Protein AF-A0A3B9CZ95-F1 (afdb_monomer)

Foldseek 3Di:
DCCCVVHDDDDPDDDPPDDDDDDPPDDDDDDDDPDPDDDDDDDDDDDDLPDQDPPCPLLPDACPDDDNPVCSHNRDDDDPDD

Solvent-accessible surface area (backbone atoms only — not comparable to full-atom values): 6313 Å² total; per-residue (Å²): 144,64,73,62,86,79,50,82,90,77,87,86,84,71,60,94,92,61,86,85,88,78,61,95,82,57,93,79,86,80,80,84,84,86,64,99,66,86,88,85,83,86,88,83,87,86,76,64,72,86,62,81,60,64,96,65,55,25,63,77,33,67,84,87,74,88,76,61,90,81,67,68,55,50,44,67,77,80,74,94,70,135

Radius of gyration: 17.25 Å; Cα contacts (8 Å, |Δi|>4): 41; chains: 1; bounding box: 40×30×43 Å

Structure (mmCIF, N/CA/C/O backbone):
data_AF-A0A3B9CZ95-F1
#
_entry.id   AF-A0A3B9CZ95-F1
#
loop_
_atom_site.group_PDB
_atom_site.id
_atom_site.type_symbol
_atom_site.label_atom_id
_atom_site.label_alt_id
_atom_site.label_comp_id
_atom_site.label_asym_id
_atom_site.label_entity_id
_atom_site.label_seq_id
_atom_site.pdbx_PDB_ins_code
_atom_site.Cartn_x
_atom_site.Cartn_y
_atom_site.Cartn_z
_atom_site.occupancy
_atom_site.B_iso_or_equiv
_atom_site.auth_seq_id
_atom_site.auth_comp_id
_atom_site.auth_asym_id
_atom_site.auth_atom_id
_atom_site.pdbx_PDB_model_num
ATOM 1 N N . GLU A 1 1 ? 10.048 15.165 -14.942 1.00 69.00 1 GLU A N 1
ATOM 2 C CA . GLU A 1 1 ? 10.635 14.877 -16.269 1.00 69.00 1 GLU A CA 1
ATOM 3 C C . GLU A 1 1 ? 12.084 14.362 -16.236 1.00 69.00 1 GLU A C 1
ATOM 5 O O . GLU A 1 1 ? 12.738 14.362 -17.260 1.00 69.00 1 GLU A O 1
ATOM 10 N N . ASN A 1 2 ? 12.593 13.867 -15.104 1.00 87.75 2 ASN A N 1
ATOM 11 C CA . ASN A 1 2 ? 13.848 13.099 -15.038 1.00 87.75 2 ASN A CA 1
ATOM 12 C C . ASN A 1 2 ? 13.820 12.354 -13.691 1.00 87.75 2 ASN A C 1
ATOM 14 O O . ASN A 1 2 ? 14.253 12.931 -12.688 1.00 87.75 2 ASN A O 1
ATOM 18 N N . PRO A 1 3 ? 13.118 11.209 -13.592 1.00 87.12 3 PRO A N 1
ATOM 19 C CA . PRO A 1 3 ? 13.063 10.421 -12.360 1.00 87.12 3 PRO A CA 1
ATOM 20 C C . PRO A 1 3 ? 14.441 9.888 -11.930 1.00 87.12 3 PRO A C 1
ATOM 22 O O . PRO A 1 3 ? 14.684 9.727 -10.737 1.00 87.12 3 PRO A O 1
ATOM 25 N N . GLU A 1 4 ? 15.368 9.709 -12.868 1.00 90.69 4 GLU A N 1
ATOM 26 C CA . GLU A 1 4 ? 16.692 9.110 -12.669 1.00 90.69 4 GLU A CA 1
ATOM 27 C C . GLU A 1 4 ? 17.596 9.962 -11.764 1.00 90.69 4 GLU A C 1
ATOM 29 O O . GLU A 1 4 ? 18.497 9.454 -11.099 1.00 90.69 4 GLU A O 1
ATOM 34 N N . LYS A 1 5 ? 17.322 11.267 -11.643 1.00 94.75 5 LYS A N 1
ATOM 35 C CA . LYS A 1 5 ? 18.017 12.135 -10.675 1.00 94.75 5 LYS A CA 1
ATOM 36 C C . LYS A 1 5 ? 17.776 11.741 -9.209 1.00 94.75 5 LYS A C 1
ATOM 38 O O . LYS A 1 5 ? 18.481 12.236 -8.333 1.00 94.75 5 LYS A O 1
ATOM 43 N N . PHE A 1 6 ? 16.754 10.928 -8.934 1.00 91.50 6 PHE A N 1
ATOM 44 C CA . PHE A 1 6 ? 16.399 10.471 -7.590 1.00 91.50 6 PHE A CA 1
ATOM 45 C C . PHE A 1 6 ? 16.966 9.084 -7.251 1.00 91.50 6 PHE A C 1
ATOM 47 O O . PHE A 1 6 ? 16.759 8.613 -6.134 1.00 91.50 6 PHE A O 1
ATOM 54 N N . GLY A 1 7 ? 17.698 8.445 -8.172 1.00 92.31 7 GLY A N 1
ATOM 55 C CA . GLY A 1 7 ? 18.357 7.160 -7.947 1.00 92.31 7 GLY A CA 1
ATOM 56 C C . GLY A 1 7 ? 18.292 6.231 -9.156 1.00 92.31 7 GLY A C 1
ATOM 57 O O . GLY A 1 7 ? 17.774 6.583 -10.214 1.00 92.31 7 GLY A O 1
ATOM 58 N N . HIS A 1 8 ? 18.823 5.024 -8.975 1.00 93.19 8 HIS A N 1
ATOM 59 C CA . HIS A 1 8 ? 18.687 3.946 -9.948 1.00 93.19 8 HIS A CA 1
ATOM 60 C C . HIS A 1 8 ? 17.396 3.171 -9.700 1.00 93.19 8 HIS A C 1
ATOM 62 O O . HIS A 1 8 ? 17.029 2.913 -8.551 1.00 93.19 8 HIS A O 1
ATOM 68 N N . GLU A 1 9 ? 16.726 2.792 -10.781 1.00 93.12 9 GLU A N 1
ATOM 69 C CA . GLU A 1 9 ? 15.563 1.917 -10.722 1.00 93.12 9 GLU A CA 1
ATOM 70 C C . GLU A 1 9 ? 15.931 0.523 -10.201 1.00 93.12 9 GLU A C 1
ATOM 72 O O . GLU A 1 9 ? 17.025 0.003 -10.434 1.00 93.12 9 GLU A O 1
ATOM 77 N N . VAL A 1 10 ? 14.991 -0.081 -9.478 1.00 94.62 10 VAL A N 1
ATOM 78 C CA . VAL A 1 10 ? 15.084 -1.454 -8.987 1.00 94.62 10 VAL A CA 1
ATOM 79 C C . VAL A 1 10 ? 13.811 -2.170 -9.406 1.00 94.62 10 VAL A C 1
ATOM 81 O O . VAL A 1 10 ? 12.711 -1.671 -9.166 1.00 94.62 10 VAL A O 1
ATOM 84 N N . LEU A 1 11 ? 13.961 -3.334 -10.038 1.00 96.19 11 LEU A N 1
ATOM 85 C CA . LEU A 1 11 ? 12.827 -4.153 -10.447 1.00 96.19 11 LEU A CA 1
ATOM 86 C C . LEU A 1 11 ? 12.245 -4.893 -9.239 1.00 96.19 11 LEU A C 1
ATOM 88 O O . LEU A 1 11 ? 12.943 -5.644 -8.558 1.00 96.19 11 LEU A O 1
ATOM 92 N N . ASP A 1 12 ? 10.952 -4.691 -9.001 1.00 96.44 12 ASP A N 1
ATOM 93 C CA . ASP A 1 12 ? 10.188 -5.357 -7.943 1.00 96.44 12 ASP A CA 1
ATOM 94 C C . ASP A 1 12 ? 9.430 -6.567 -8.515 1.00 96.44 12 ASP A C 1
ATOM 96 O O . ASP A 1 12 ? 8.216 -6.545 -8.740 1.00 96.44 12 ASP A O 1
ATOM 100 N N . GLU A 1 13 ? 10.182 -7.614 -8.859 1.00 96.38 13 GLU A N 1
ATOM 101 C CA . GLU A 1 13 ? 9.646 -8.829 -9.474 1.00 96.38 13 GLU A CA 1
ATOM 102 C C . GLU A 1 13 ? 9.080 -9.788 -8.420 1.00 96.38 13 GLU A C 1
ATOM 104 O O . GLU A 1 13 ? 9.805 -10.373 -7.613 1.00 96.38 13 GLU A O 1
ATOM 109 N N . LEU A 1 14 ? 7.762 -9.998 -8.459 1.00 97.44 14 LEU A N 1
ATOM 110 C CA . LEU A 1 14 ? 7.038 -10.800 -7.474 1.00 97.44 14 LEU A CA 1
ATOM 111 C C . LEU A 1 14 ? 6.343 -12.006 -8.115 1.00 97.44 14 LEU A C 1
ATOM 113 O O . LEU A 1 14 ? 5.711 -11.914 -9.169 1.00 97.44 14 LEU A O 1
ATOM 117 N N . LYS A 1 15 ? 6.390 -13.146 -7.423 1.00 97.31 15 LYS A N 1
ATOM 118 C CA . LYS A 1 15 ? 5.542 -14.311 -7.703 1.00 97.31 15 LYS A CA 1
ATOM 119 C C . LYS A 1 15 ? 4.142 -14.099 -7.126 1.00 97.31 15 LYS A C 1
ATOM 121 O O . LYS A 1 15 ? 3.946 -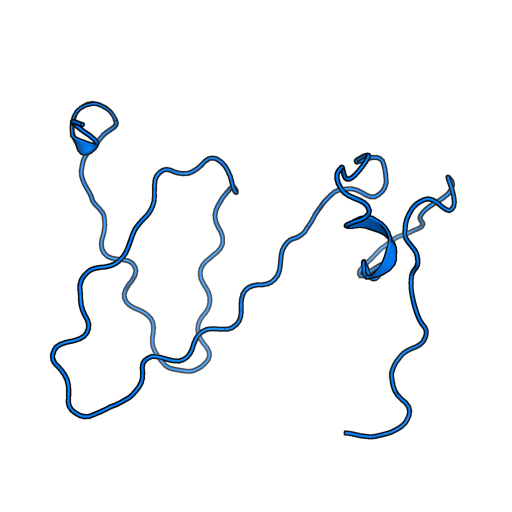13.333 -6.183 1.00 97.31 15 LYS A O 1
ATOM 126 N N . ALA A 1 16 ? 3.164 -14.836 -7.652 1.00 97.12 16 ALA A N 1
ATOM 127 C CA . ALA A 1 16 ? 1.805 -14.830 -7.116 1.00 97.12 16 ALA A CA 1
ATOM 128 C C . ALA A 1 16 ? 1.803 -15.142 -5.607 1.00 97.12 16 ALA A C 1
ATOM 130 O O . ALA A 1 16 ? 2.398 -16.127 -5.171 1.00 97.12 16 ALA A O 1
ATOM 131 N N . GLY A 1 17 ? 1.140 -14.287 -4.826 1.00 97.06 17 GLY A N 1
ATOM 132 C CA . GLY A 1 17 ? 1.080 -14.381 -3.365 1.00 97.06 17 GLY A CA 1
ATOM 133 C C . GLY A 1 17 ? 2.204 -13.652 -2.619 1.00 97.06 17 GLY A C 1
ATOM 134 O O . GLY A 1 17 ? 2.120 -13.534 -1.400 1.00 97.06 17 GLY A O 1
ATOM 135 N N . GLN A 1 18 ? 3.227 -13.138 -3.308 1.00 98.38 18 GLN A N 1
ATOM 136 C CA . GLN A 1 18 ? 4.219 -12.257 -2.688 1.00 98.38 18 GLN A CA 1
ATOM 137 C C . GLN A 1 18 ? 3.715 -10.812 -2.625 1.00 98.38 18 GLN A C 1
ATOM 139 O O . GLN A 1 18 ? 2.819 -10.410 -3.369 1.00 98.38 18 GLN A O 1
ATOM 144 N N . ALA A 1 19 ? 4.314 -10.036 -1.727 1.00 98.00 19 ALA A N 1
ATOM 145 C CA . ALA A 1 19 ? 4.009 -8.630 -1.536 1.00 98.00 19 ALA A CA 1
ATOM 146 C C . ALA A 1 19 ? 5.298 -7.821 -1.393 1.00 98.00 19 ALA A C 1
ATOM 148 O O . ALA A 1 19 ? 6.311 -8.324 -0.907 1.00 98.00 19 ALA A O 1
ATOM 149 N N . SER A 1 20 ? 5.198 -6.553 -1.771 1.00 97.44 20 SER A N 1
ATOM 150 C CA . SER A 1 20 ? 6.199 -5.519 -1.546 1.00 97.44 20 SER A CA 1
ATOM 151 C C . SER A 1 20 ? 5.585 -4.433 -0.669 1.00 97.44 20 SER A C 1
ATOM 153 O O . SER A 1 20 ? 4.383 -4.164 -0.748 1.00 97.44 20 SER A O 1
ATOM 155 N N . ILE A 1 21 ? 6.397 -3.842 0.205 1.00 97.38 21 ILE A N 1
ATOM 156 C CA . ILE A 1 21 ? 5.987 -2.770 1.112 1.00 97.38 21 ILE A CA 1
ATOM 157 C C . ILE A 1 21 ? 6.881 -1.575 0.829 1.00 97.38 21 ILE A C 1
ATOM 159 O O . ILE A 1 21 ? 8.101 -1.659 0.948 1.00 97.38 21 ILE A O 1
ATOM 163 N N . HIS A 1 22 ? 6.262 -0.449 0.499 1.00 97.12 22 HIS A N 1
ATOM 164 C CA . HIS A 1 22 ? 6.951 0.810 0.269 1.00 97.12 22 HIS A CA 1
ATOM 165 C C . HIS A 1 22 ? 6.183 1.976 0.889 1.00 97.12 22 HIS A C 1
ATOM 167 O O . HIS A 1 22 ? 4.990 1.889 1.179 1.00 97.12 22 HIS A O 1
ATOM 173 N N . SER A 1 23 ? 6.894 3.082 1.098 1.00 96.31 23 SER A N 1
ATOM 174 C CA . SER A 1 23 ? 6.284 4.363 1.453 1.00 96.31 23 SER A CA 1
ATOM 175 C C . SER A 1 23 ? 5.496 4.915 0.264 1.00 96.31 23 SER A C 1
ATOM 177 O O . SER A 1 23 ? 5.975 4.830 -0.864 1.00 96.31 23 SER A O 1
ATOM 179 N N . ASP A 1 24 ? 4.351 5.562 0.507 1.00 92.19 24 ASP A N 1
ATOM 180 C CA . ASP A 1 24 ? 3.569 6.263 -0.536 1.00 92.19 24 ASP A CA 1
ATOM 181 C C . ASP A 1 24 ? 4.379 7.405 -1.192 1.00 92.19 24 ASP A C 1
ATOM 183 O O . ASP A 1 24 ? 4.036 7.884 -2.267 1.00 92.19 24 ASP A O 1
ATOM 187 N N . LEU A 1 25 ? 5.482 7.826 -0.556 1.00 94.12 25 LEU A N 1
ATOM 188 C CA . LEU A 1 25 ? 6.422 8.824 -1.076 1.00 94.12 25 LEU A CA 1
ATOM 189 C C . LEU A 1 25 ? 7.554 8.231 -1.930 1.00 94.12 25 LEU A C 1
ATOM 191 O O . LEU A 1 25 ? 8.343 8.992 -2.489 1.00 94.12 25 LEU A O 1
ATOM 195 N N . LEU A 1 26 ? 7.692 6.902 -2.000 1.00 95.25 26 LEU A N 1
ATOM 196 C CA . LEU A 1 26 ? 8.711 6.277 -2.841 1.00 95.25 26 LEU A CA 1
ATOM 197 C C . LEU A 1 26 ? 8.392 6.583 -4.305 1.00 95.25 26 LEU A C 1
ATOM 199 O O . LEU A 1 26 ? 7.273 6.349 -4.748 1.00 95.25 26 LEU A O 1
ATOM 203 N N . LEU A 1 27 ? 9.366 7.068 -5.072 1.00 95.00 27 LEU A N 1
ATOM 204 C CA . LEU A 1 27 ? 9.205 7.193 -6.516 1.00 95.00 27 LEU A CA 1
ATOM 205 C C . LEU A 1 27 ? 9.115 5.791 -7.126 1.00 95.00 27 LEU A C 1
ATOM 207 O O . LEU A 1 27 ? 10.052 5.006 -7.014 1.00 95.00 27 LEU A O 1
ATOM 211 N N . HIS A 1 28 ? 7.983 5.478 -7.747 1.00 95.44 28 HIS A N 1
ATOM 212 C CA . HIS A 1 28 ? 7.728 4.175 -8.348 1.00 95.44 28 HIS A CA 1
ATOM 213 C C . HIS A 1 28 ? 6.876 4.318 -9.611 1.00 95.44 28 HIS A C 1
ATOM 215 O O . HIS A 1 28 ? 6.183 5.316 -9.814 1.00 95.44 28 HIS A O 1
ATOM 221 N N . GLY A 1 29 ? 6.929 3.300 -10.464 1.00 93.50 29 GLY A N 1
ATOM 222 C CA . GLY A 1 29 ? 6.177 3.234 -11.708 1.00 93.50 29 GLY A CA 1
ATOM 223 C C . GLY A 1 29 ? 6.107 1.806 -12.227 1.00 93.50 29 GLY A C 1
ATOM 224 O O . GLY A 1 29 ? 6.628 0.878 -11.610 1.00 93.50 29 GLY A O 1
ATOM 225 N N . SER A 1 30 ? 5.438 1.617 -13.358 1.00 94.06 30 SER A N 1
ATOM 226 C CA . SER A 1 30 ? 5.479 0.342 -14.063 1.00 94.06 30 SER A CA 1
ATOM 227 C C . SER A 1 30 ? 5.419 0.541 -15.560 1.00 94.06 30 SER A C 1
ATOM 229 O O . SER A 1 30 ? 4.622 1.353 -16.031 1.00 94.06 30 SER A O 1
ATOM 231 N N . ASP A 1 31 ? 6.172 -0.281 -16.275 1.00 93.56 31 ASP A N 1
ATOM 232 C CA . ASP A 1 31 ? 6.134 -0.321 -17.727 1.00 93.56 31 ASP A CA 1
ATOM 233 C C . ASP A 1 31 ? 4.802 -0.844 -18.269 1.00 93.56 31 ASP A C 1
ATOM 235 O O . ASP A 1 31 ? 3.969 -1.428 -17.560 1.00 93.56 31 ASP A O 1
ATOM 239 N N . ALA A 1 32 ? 4.614 -0.636 -19.572 1.00 96.50 32 ALA A N 1
ATOM 240 C CA . ALA A 1 32 ? 3.502 -1.203 -20.311 1.00 96.50 32 ALA A CA 1
ATOM 241 C C . ALA A 1 32 ? 3.535 -2.740 -20.254 1.00 96.50 32 ALA A C 1
ATOM 243 O O . ALA A 1 32 ? 4.578 -3.381 -20.376 1.00 96.50 32 ALA A O 1
ATOM 244 N N . ASN A 1 33 ? 2.362 -3.352 -20.094 1.00 97.00 33 ASN A N 1
ATOM 245 C CA . ASN A 1 33 ? 2.244 -4.804 -20.136 1.00 97.00 33 ASN A CA 1
ATOM 246 C C . ASN A 1 33 ? 2.186 -5.284 -21.594 1.00 97.00 33 ASN A C 1
ATOM 248 O O . ASN A 1 33 ? 1.189 -5.051 -22.274 1.00 97.00 33 ASN A O 1
ATOM 252 N N . HIS A 1 34 ? 3.229 -5.983 -22.044 1.00 97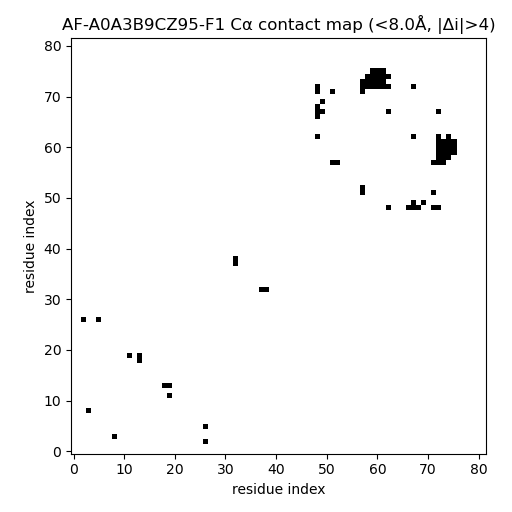.38 34 HIS A N 1
ATOM 253 C CA . HIS A 1 34 ? 3.332 -6.547 -23.397 1.00 97.38 34 HIS A CA 1
ATOM 254 C C . HIS A 1 34 ? 2.954 -8.037 -23.493 1.00 97.38 34 HIS A C 1
ATOM 256 O O . HIS A 1 34 ? 3.092 -8.634 -24.557 1.00 97.38 34 HIS A O 1
ATOM 262 N N . SER A 1 35 ? 2.500 -8.655 -22.398 1.00 96.44 35 SER A N 1
ATOM 263 C CA . SER A 1 35 ? 2.078 -10.062 -22.391 1.00 96.44 35 SER A CA 1
ATOM 264 C C . SER A 1 35 ? 0.613 -10.246 -22.809 1.00 96.44 35 SER A C 1
ATOM 266 O O . SER A 1 35 ? -0.173 -9.300 -22.831 1.00 96.44 35 SER A O 1
ATOM 268 N N . ASP A 1 36 ? 0.221 -11.492 -23.077 1.00 97.75 36 ASP A N 1
ATOM 269 C CA . ASP A 1 36 ? -1.163 -11.905 -23.346 1.00 97.75 36 ASP A CA 1
ATOM 270 C C . ASP A 1 36 ? -1.996 -12.127 -22.064 1.00 97.75 36 ASP A C 1
ATOM 272 O O . ASP A 1 36 ? -3.160 -12.531 -22.124 1.00 97.75 36 ASP A O 1
ATOM 276 N N . ARG A 1 37 ? -1.427 -11.838 -20.883 1.00 97.00 37 ARG A N 1
ATOM 277 C CA . ARG A 1 37 ? -2.075 -12.019 -19.578 1.00 97.00 37 ARG A CA 1
ATOM 278 C C . ARG A 1 37 ? -2.177 -10.714 -18.799 1.00 97.00 37 ARG A C 1
ATOM 280 O O . ARG A 1 37 ? -1.305 -9.851 -18.828 1.00 97.00 37 ARG A O 1
ATOM 287 N N . ARG A 1 38 ? -3.250 -10.580 -18.016 1.00 95.81 38 ARG A N 1
ATOM 288 C CA . ARG A 1 38 ? -3.423 -9.449 -17.092 1.00 95.81 38 ARG A CA 1
ATOM 289 C C . ARG A 1 38 ? -2.475 -9.584 -15.899 1.00 95.81 38 ARG A C 1
ATOM 291 O O . ARG A 1 38 ? -2.499 -10.601 -15.207 1.00 95.81 38 ARG A O 1
ATOM 298 N N . ARG A 1 39 ? -1.724 -8.521 -15.603 1.00 96.31 39 ARG A N 1
ATOM 299 C CA . ARG A 1 39 ? -1.067 -8.335 -14.303 1.00 96.31 39 ARG A CA 1
ATOM 300 C C . ARG A 1 39 ? -2.100 -7.822 -13.296 1.00 96.31 39 ARG A C 1
ATOM 302 O O . ARG A 1 39 ? -2.613 -6.716 -13.455 1.00 96.31 39 ARG A O 1
ATOM 309 N N . CYS A 1 40 ? -2.402 -8.611 -12.269 1.00 96.12 40 CYS A N 1
ATOM 310 C CA . CYS A 1 40 ? -3.341 -8.248 -11.205 1.00 96.12 40 CYS A CA 1
ATOM 311 C C . CYS A 1 40 ? -2.583 -8.032 -9.891 1.00 96.12 40 CYS A C 1
ATOM 313 O O . CYS A 1 40 ? -1.879 -8.930 -9.442 1.00 96.12 40 CYS A O 1
ATOM 315 N N . GLY A 1 41 ? -2.741 -6.855 -9.286 1.00 94.88 41 GLY A N 1
ATOM 316 C CA . GLY A 1 41 ? -2.189 -6.520 -7.973 1.00 94.88 41 GLY A CA 1
ATOM 317 C C . GLY A 1 41 ? -3.282 -5.988 -7.048 1.00 94.88 41 GLY A C 1
ATOM 318 O O . GLY A 1 41 ? -4.239 -5.372 -7.519 1.00 94.88 41 GLY A O 1
ATOM 319 N N . LEU A 1 42 ? -3.133 -6.233 -5.746 1.00 96.19 42 LEU A N 1
ATOM 320 C CA . LEU A 1 42 ? -3.970 -5.657 -4.695 1.00 96.19 42 LEU A CA 1
ATOM 321 C C . LEU A 1 42 ? -3.120 -4.675 -3.889 1.00 96.19 42 LEU A C 1
ATOM 323 O O . LEU A 1 42 ? -2.104 -5.062 -3.318 1.00 96.19 42 LEU A O 1
ATOM 327 N N . THR A 1 43 ? -3.548 -3.417 -3.829 1.00 95.50 43 THR A N 1
ATOM 328 C CA . THR A 1 43 ? -2.878 -2.389 -3.028 1.00 95.50 43 THR A CA 1
ATOM 329 C C . THR A 1 43 ? -3.635 -2.173 -1.727 1.00 95.50 43 THR A C 1
ATOM 331 O O . THR A 1 43 ? -4.825 -1.861 -1.743 1.00 95.50 43 THR A O 1
ATOM 334 N N . LEU A 1 44 ? -2.924 -2.283 -0.607 1.00 95.50 44 LEU A N 1
ATOM 335 C CA . LEU A 1 44 ? -3.402 -1.901 0.718 1.00 95.50 44 LEU A CA 1
ATOM 336 C C . LEU A 1 44 ? -2.579 -0.706 1.200 1.00 95.50 44 LEU A C 1
ATOM 338 O O . LEU A 1 44 ? -1.354 -0.720 1.103 1.00 95.50 44 LEU A O 1
ATOM 342 N N . ARG A 1 45 ? -3.248 0.327 1.715 1.00 95.50 45 ARG A N 1
ATOM 343 C CA . ARG A 1 45 ? -2.594 1.507 2.293 1.00 95.50 45 ARG A CA 1
ATOM 344 C C . ARG A 1 45 ? -2.808 1.499 3.798 1.00 95.50 45 ARG A C 1
ATOM 346 O O . ARG A 1 45 ? -3.946 1.420 4.252 1.00 95.50 45 ARG A O 1
ATOM 353 N N . TYR A 1 46 ? -1.718 1.593 4.550 1.00 95.69 46 TYR A N 1
ATOM 354 C CA . TYR A 1 46 ? -1.741 1.652 6.007 1.00 95.69 46 TYR A CA 1
ATOM 355 C C . TYR A 1 46 ? -1.363 3.053 6.473 1.00 95.69 46 TYR A C 1
ATOM 357 O O . TYR A 1 46 ? -0.454 3.674 5.928 1.00 95.69 46 TYR A O 1
ATOM 365 N N . ALA A 1 47 ? -2.048 3.525 7.506 1.00 95.00 47 ALA A N 1
ATOM 366 C CA . ALA A 1 47 ? -1.748 4.771 8.190 1.00 95.00 47 ALA A CA 1
ATOM 367 C C . ALA A 1 47 ? -1.916 4.560 9.699 1.00 95.00 47 ALA A C 1
ATOM 369 O O . ALA A 1 47 ? -2.696 3.706 10.126 1.00 95.00 47 ALA A O 1
ATOM 370 N N . ALA A 1 48 ? -1.177 5.321 10.508 1.00 95.81 48 ALA A N 1
ATOM 371 C CA . ALA A 1 48 ? -1.433 5.367 11.944 1.00 95.81 48 ALA A CA 1
ATOM 372 C C . ALA A 1 48 ? -2.835 5.941 12.207 1.00 95.81 48 ALA A C 1
ATOM 374 O O . ALA A 1 48 ? -3.321 6.765 11.431 1.00 95.81 48 ALA A O 1
ATOM 375 N N . ALA A 1 49 ? -3.472 5.534 13.309 1.00 95.75 49 ALA A N 1
ATOM 376 C CA . ALA A 1 49 ? -4.840 5.954 13.628 1.00 95.75 49 ALA A CA 1
ATOM 377 C C . ALA A 1 49 ? -4.990 7.487 13.723 1.00 95.75 49 ALA A C 1
ATOM 379 O O . ALA A 1 49 ? -6.026 8.024 13.352 1.00 95.75 49 ALA A O 1
ATOM 380 N N . GLU A 1 50 ? -3.933 8.193 14.130 1.00 95.69 50 GLU A N 1
ATOM 381 C CA . GLU A 1 50 ? -3.895 9.658 14.239 1.00 95.69 50 GLU A CA 1
ATOM 382 C C . GLU A 1 50 ? -3.864 10.409 12.892 1.00 95.69 50 GLU A C 1
ATOM 384 O O . GLU A 1 50 ? -4.096 11.619 12.861 1.00 95.69 50 GLU A O 1
ATOM 389 N N . VAL A 1 51 ? -3.615 9.724 11.767 1.00 95.19 51 VAL A N 1
ATOM 390 C CA . VAL A 1 51 ? -3.553 10.359 10.442 1.00 95.19 51 VAL A CA 1
ATOM 391 C C . VAL A 1 51 ? -4.925 10.880 10.018 1.00 95.19 51 VAL A C 1
ATOM 393 O O . VAL A 1 51 ? -5.901 10.137 9.922 1.00 95.19 51 VAL A O 1
ATOM 396 N N . GLN A 1 52 ? -4.971 12.163 9.660 1.00 94.44 52 GLN A N 1
ATOM 397 C CA . GLN A 1 52 ? -6.167 12.821 9.140 1.00 94.44 52 GLN A CA 1
ATOM 398 C C . GLN A 1 52 ? -6.229 12.704 7.615 1.00 94.44 52 GLN A C 1
ATOM 400 O O . GLN A 1 52 ? -5.631 13.492 6.883 1.00 94.44 52 GLN A O 1
ATOM 405 N N . ALA A 1 53 ? -6.938 11.684 7.127 1.00 91.50 53 ALA A N 1
ATOM 406 C CA . ALA A 1 53 ? -7.118 11.473 5.693 1.00 91.50 53 ALA A CA 1
ATOM 407 C C . ALA A 1 53 ? -7.900 12.625 5.024 1.00 91.50 53 ALA A C 1
ATOM 409 O O . ALA A 1 53 ? -8.994 12.985 5.458 1.00 91.50 53 ALA A O 1
ATOM 410 N N . GLY A 1 54 ? -7.361 13.165 3.929 1.00 89.38 54 GLY A N 1
ATOM 411 C CA . GLY A 1 54 ? -8.065 14.125 3.075 1.00 89.38 54 GLY A CA 1
ATOM 412 C C . GLY A 1 54 ? -9.110 13.462 2.168 1.00 89.38 54 GLY A C 1
ATOM 413 O O . GLY A 1 54 ? -9.207 12.237 2.093 1.00 89.38 54 GLY A O 1
ATOM 414 N N . MET A 1 55 ? -9.891 14.279 1.450 1.00 91.88 55 MET A N 1
ATOM 415 C CA . MET A 1 55 ? -10.849 13.836 0.415 1.00 91.88 55 MET A CA 1
ATOM 416 C C . MET A 1 55 ? -11.872 12.775 0.878 1.00 91.88 55 MET A C 1
ATOM 418 O O . MET A 1 55 ? -12.396 12.015 0.063 1.00 91.88 55 MET A O 1
ATOM 422 N N . GLY A 1 56 ? -12.151 12.694 2.184 1.00 92.50 56 GLY A N 1
ATOM 423 C CA . GLY A 1 56 ? -13.079 11.715 2.759 1.00 92.50 56 GLY A CA 1
ATOM 424 C C . GLY A 1 56 ? -12.585 10.264 2.711 1.00 92.50 56 GLY A C 1
ATOM 425 O O . GLY A 1 56 ? -13.382 9.338 2.862 1.00 92.50 56 GLY A O 1
ATOM 426 N N . TRP A 1 57 ? -11.287 10.028 2.489 1.00 90.94 57 TRP A N 1
ATOM 427 C CA . TRP A 1 57 ? -10.723 8.673 2.405 1.00 90.94 57 TRP A CA 1
ATOM 428 C C . TRP A 1 57 ? -10.851 7.879 3.710 1.00 90.94 57 TRP A C 1
ATOM 430 O O . TRP A 1 57 ? -10.868 6.648 3.688 1.00 90.94 57 TRP A O 1
ATOM 440 N N . ASN A 1 58 ? -11.018 8.568 4.838 1.00 94.56 58 ASN A N 1
ATOM 441 C CA . ASN A 1 58 ? -11.256 7.963 6.143 1.00 94.56 58 ASN A CA 1
ATOM 442 C C . ASN A 1 58 ? -12.567 7.162 6.214 1.00 94.56 58 ASN A C 1
ATOM 444 O O . ASN A 1 58 ? -12.646 6.205 6.983 1.00 94.56 58 ASN A O 1
ATOM 448 N N . ALA A 1 59 ? -13.564 7.481 5.380 1.00 94.75 59 ALA A N 1
ATOM 449 C CA . ALA A 1 59 ? -14.883 6.843 5.417 1.00 94.75 59 ALA A CA 1
ATOM 450 C C . ALA A 1 59 ? -14.856 5.329 5.132 1.00 94.75 59 ALA A C 1
ATOM 452 O O . ALA A 1 59 ? -15.764 4.611 5.539 1.00 94.75 59 ALA A O 1
ATOM 453 N N . LYS A 1 60 ? -13.825 4.840 4.429 1.00 91.19 60 LYS A N 1
ATOM 454 C CA . LYS A 1 60 ? -13.677 3.421 4.053 1.00 91.19 60 LYS A CA 1
ATOM 455 C C . LYS A 1 60 ? -12.541 2.710 4.790 1.00 91.19 60 LYS A C 1
ATOM 457 O O . LYS A 1 60 ? -12.301 1.534 4.531 1.00 91.19 60 LYS A O 1
ATOM 462 N N . GLY A 1 61 ? -11.804 3.417 5.647 1.00 94.00 61 GLY A N 1
ATOM 463 C CA . GLY A 1 61 ? -10.683 2.826 6.370 1.00 94.00 61 GLY A CA 1
ATOM 464 C C . GLY A 1 61 ? -11.156 1.822 7.417 1.00 94.00 61 GLY A C 1
ATOM 465 O O . GLY A 1 61 ? -12.214 1.995 8.016 1.00 94.00 61 GLY A O 1
ATOM 466 N N . VAL A 1 62 ? -10.353 0.784 7.633 1.00 95.12 62 VAL A N 1
ATOM 467 C CA . VAL A 1 62 ? -10.608 -0.282 8.609 1.00 95.12 62 VAL A CA 1
ATOM 468 C C . VAL A 1 62 ? -9.487 -0.275 9.639 1.00 95.12 62 VAL A C 1
ATOM 470 O O . VAL A 1 62 ? -8.309 -0.211 9.279 1.00 95.12 62 VAL A O 1
ATOM 473 N N . VAL A 1 63 ? -9.840 -0.371 10.920 1.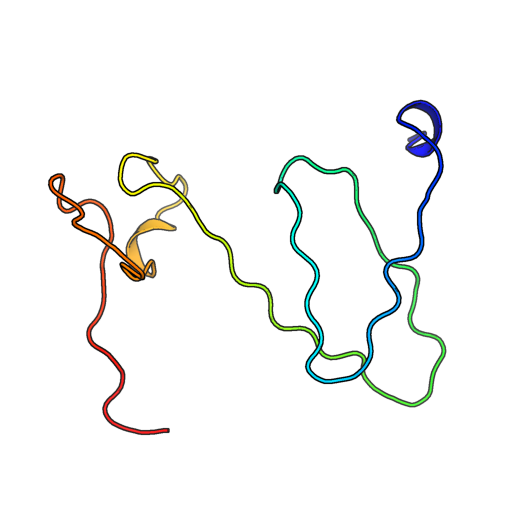00 95.25 63 VAL A N 1
ATOM 474 C CA . VAL A 1 63 ? -8.856 -0.470 12.002 1.00 95.25 63 VAL A CA 1
ATOM 475 C C . VAL A 1 63 ? -8.283 -1.887 12.012 1.00 95.25 63 VAL A C 1
ATOM 477 O O . VAL A 1 63 ? -8.904 -2.827 12.499 1.00 95.25 63 VAL A O 1
ATOM 480 N N . ALA A 1 64 ? -7.081 -2.050 11.458 1.00 95.25 64 ALA A N 1
ATOM 481 C CA . ALA A 1 64 ? -6.421 -3.355 11.370 1.00 95.25 64 ALA A CA 1
ATOM 482 C C . ALA A 1 64 ? -5.751 -3.793 12.687 1.00 95.25 64 ALA A C 1
ATOM 484 O O . ALA A 1 64 ? -5.593 -4.987 12.939 1.00 95.25 64 ALA A O 1
ATOM 485 N N . ARG A 1 65 ? -5.318 -2.837 13.521 1.00 96.19 65 ARG A N 1
ATOM 486 C CA . ARG A 1 65 ? -4.688 -3.092 14.825 1.00 96.19 65 ARG A CA 1
ATOM 487 C C . ARG A 1 65 ? -4.824 -1.867 15.734 1.00 96.19 65 ARG A C 1
ATOM 489 O O . ARG A 1 65 ? -4.626 -0.747 15.277 1.00 96.19 65 ARG A O 1
ATOM 496 N N . GLY A 1 66 ? -5.038 -2.094 17.030 1.00 95.44 66 GLY A N 1
ATOM 497 C CA . GLY A 1 66 ? -5.087 -1.037 18.043 1.00 95.44 66 GLY A CA 1
ATOM 498 C C . GLY A 1 66 ? -6.465 -0.388 18.152 1.00 95.44 66 GLY A C 1
ATOM 499 O O . GLY A 1 66 ? -7.474 -1.040 17.891 1.00 95.44 66 GLY A O 1
ATOM 500 N N . LEU A 1 67 ? -6.489 0.879 18.568 1.00 95.12 67 LEU A N 1
ATOM 501 C CA . LEU A 1 67 ? -7.701 1.670 18.775 1.00 95.12 67 LEU A CA 1
ATOM 502 C C . LEU A 1 67 ? -7.588 3.007 18.035 1.00 95.12 67 LEU A C 1
ATOM 504 O O . LEU A 1 67 ? -6.549 3.662 18.105 1.00 95.12 67 LEU A O 1
ATOM 508 N N . ASP A 1 68 ? -8.671 3.422 17.379 1.00 95.94 68 ASP A N 1
ATOM 509 C CA . ASP A 1 68 ? -8.863 4.800 16.926 1.00 95.94 68 ASP A CA 1
ATOM 510 C C . ASP A 1 68 ? -9.656 5.585 17.979 1.00 95.94 68 ASP A C 1
ATOM 512 O O . ASP A 1 68 ? -10.886 5.603 17.974 1.00 95.94 68 ASP A O 1
ATOM 516 N N . SER A 1 69 ? -8.944 6.223 18.909 1.00 95.19 69 SER A N 1
ATOM 517 C CA . SER A 1 69 ? -9.566 6.989 19.998 1.00 95.19 69 SER A CA 1
ATOM 518 C C . SER A 1 69 ? -10.281 8.258 19.525 1.00 95.19 69 SER A C 1
ATOM 520 O O . SER A 1 69 ? -11.104 8.792 20.263 1.00 95.19 69 SER A O 1
ATOM 522 N N . ALA A 1 70 ? -9.959 8.763 18.330 1.00 94.44 70 ALA A N 1
ATOM 523 C CA . ALA A 1 70 ? -10.579 9.963 17.777 1.00 94.44 70 ALA A CA 1
ATOM 524 C C . ALA A 1 70 ? -11.904 9.659 17.058 1.00 94.44 70 ALA A C 1
ATOM 526 O O . ALA A 1 70 ? -12.671 10.583 16.795 1.00 94.44 70 ALA A O 1
ATOM 527 N N . GLY A 1 71 ? -12.173 8.385 16.739 1.00 94.62 71 GLY A N 1
ATOM 528 C CA . GLY A 1 71 ? -13.337 7.981 15.947 1.00 94.62 71 GLY A CA 1
ATOM 529 C C . GLY A 1 71 ? -13.326 8.574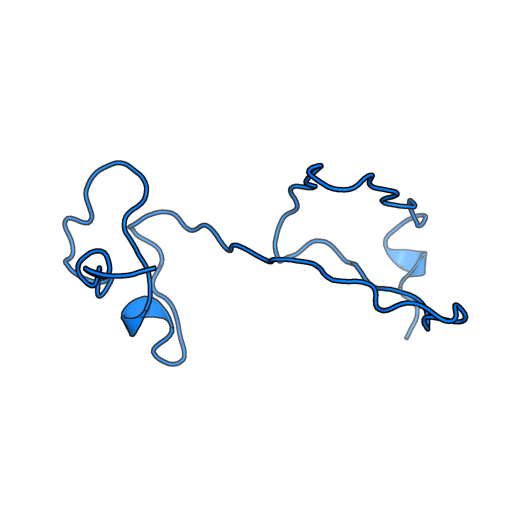 14.535 1.00 94.62 71 GLY A C 1
ATOM 530 O O . GLY A 1 71 ? -14.382 8.859 13.974 1.00 94.62 71 GLY A O 1
ATOM 531 N N . HIS A 1 72 ? -12.134 8.820 13.986 1.00 95.56 72 HIS A N 1
ATOM 532 C CA . HIS A 1 72 ? -11.946 9.439 12.675 1.00 95.56 72 HIS A CA 1
ATOM 533 C C . HIS A 1 72 ? -12.165 8.450 11.527 1.00 95.56 72 HIS A C 1
ATOM 535 O O . HIS A 1 72 ? -12.695 8.807 10.472 1.00 95.56 72 HIS A O 1
ATOM 541 N N . TRP A 1 73 ? -11.741 7.201 11.705 1.00 96.75 73 TRP A N 1
ATOM 542 C CA . TRP A 1 73 ? -11.845 6.156 10.695 1.00 96.75 73 TRP A CA 1
ATOM 543 C C . TRP A 1 73 ? -13.226 5.511 10.733 1.00 96.75 73 TRP A C 1
ATOM 545 O O . TRP A 1 73 ? -13.690 5.074 11.783 1.00 96.75 73 TRP A O 1
ATOM 555 N N . GLY A 1 74 ? -13.871 5.403 9.566 1.00 96.00 74 GLY A N 1
ATOM 556 C CA . GLY A 1 74 ? -15.244 4.897 9.469 1.00 96.00 74 GLY A CA 1
ATOM 557 C C . GLY A 1 74 ? -15.415 3.471 10.000 1.00 96.00 74 GLY A C 1
ATOM 558 O O . GLY A 1 74 ? -16.481 3.142 10.508 1.00 96.00 74 GLY A O 1
ATOM 559 N N . ASN A 1 75 ? -14.368 2.646 9.896 1.00 95.62 75 ASN A N 1
ATOM 560 C CA . ASN A 1 75 ? -14.293 1.283 10.420 1.00 95.62 75 ASN A CA 1
ATOM 561 C C . ASN A 1 75 ? -15.580 0.465 10.184 1.00 95.62 75 ASN A C 1
ATOM 563 O O . ASN A 1 75 ? -16.198 0.003 11.149 1.00 95.62 75 ASN A O 1
ATOM 567 N N . PRO A 1 76 ? -16.019 0.311 8.917 1.00 93.94 76 PRO A N 1
ATOM 568 C CA . PRO A 1 76 ? -17.234 -0.430 8.616 1.00 93.94 76 PRO A CA 1
ATOM 569 C C . PRO A 1 76 ? -17.119 -1.873 9.130 1.00 93.94 76 PRO A C 1
ATOM 571 O O . PRO A 1 76 ? -16.016 -2.434 9.155 1.00 93.94 76 PRO A O 1
ATOM 574 N N . PRO A 1 77 ? -18.242 -2.499 9.525 1.00 92.75 77 PRO A N 1
ATOM 575 C CA . PRO A 1 77 ? -18.223 -3.886 9.954 1.00 92.75 77 PRO A CA 1
ATOM 576 C C . PRO A 1 77 ? -17.722 -4.780 8.820 1.00 92.75 77 PRO A C 1
ATOM 578 O O . PRO A 1 77 ? -17.881 -4.480 7.632 1.00 92.75 77 PRO A O 1
ATOM 581 N N . ARG A 1 78 ? -17.123 -5.909 9.199 1.00 91.38 78 ARG A N 1
ATOM 582 C CA . ARG A 1 78 ? -16.731 -6.938 8.239 1.00 91.38 78 ARG A CA 1
ATOM 583 C C . ARG A 1 78 ? -17.967 -7.376 7.431 1.00 91.38 78 ARG A C 1
ATOM 585 O O . ARG A 1 78 ? -19.001 -7.623 8.051 1.00 91.38 78 ARG A O 1
ATOM 592 N N . PRO A 1 79 ? -17.870 -7.506 6.095 1.00 92.00 79 PRO A N 1
ATOM 593 C CA . PRO A 1 79 ? -18.953 -8.058 5.287 1.00 92.00 79 PRO A CA 1
ATOM 594 C C . PRO A 1 79 ? -19.380 -9.447 5.779 1.00 92.00 79 PRO A C 1
AT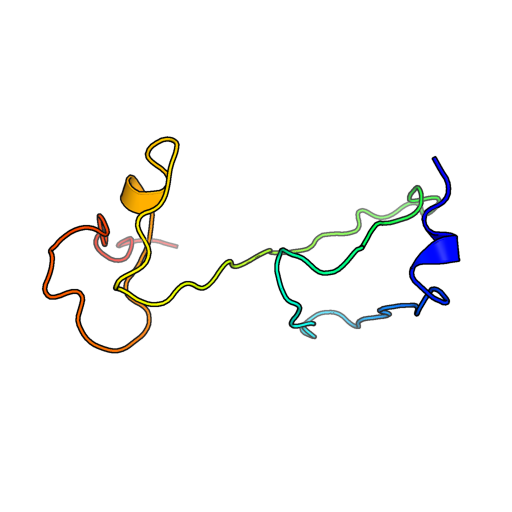OM 596 O O . PRO A 1 79 ? -18.536 -10.250 6.179 1.00 92.00 79 PRO A O 1
ATOM 599 N N . GLU A 1 80 ? -20.683 -9.726 5.737 1.00 94.56 80 GLU A N 1
ATOM 600 C CA . GLU A 1 80 ? -21.259 -11.007 6.180 1.00 94.56 80 GLU A CA 1
ATOM 601 C C . GLU A 1 80 ? -21.098 -12.132 5.145 1.00 94.56 80 GLU A C 1
ATOM 603 O O . GLU A 1 80 ? -21.234 -13.306 5.485 1.00 94.56 80 GLU A O 1
ATOM 608 N N . ALA A 1 81 ? -20.793 -11.780 3.895 1.00 90.38 81 ALA A N 1
ATOM 609 C CA . ALA A 1 81 ? -20.622 -12.703 2.780 1.00 90.38 81 ALA A CA 1
ATOM 610 C C . ALA A 1 81 ? -19.291 -12.458 2.052 1.00 90.38 81 ALA A C 1
ATOM 612 O O . ALA A 1 81 ? -18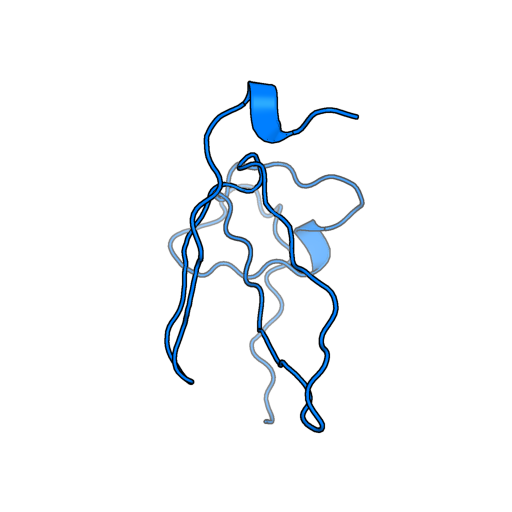.728 -11.361 2.131 1.00 90.38 81 ALA A O 1
ATOM 613 N N . GLU A 1 82 ? -18.815 -13.499 1.365 1.00 69.75 82 GLU A N 1
ATOM 614 C CA . GLU A 1 82 ? -17.654 -13.466 0.462 1.00 69.75 82 GLU A CA 1
ATOM 615 C C . GLU A 1 82 ? -17.996 -12.885 -0.916 1.00 69.75 82 GLU A C 1
ATOM 617 O O . GLU A 1 82 ? -19.125 -13.125 -1.406 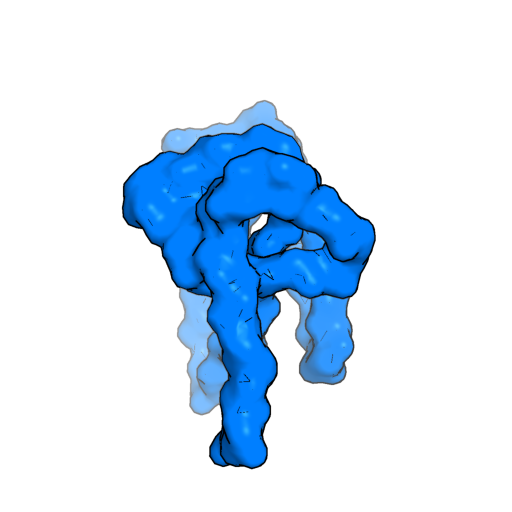1.00 69.75 82 GLU A O 1
#

Secondary structure (DSSP, 8-state):
--GGGG---------TT------TTS--------SSS-----------TT---STTGGGG----SS--TT--S--PPPPS--

Mean predicted align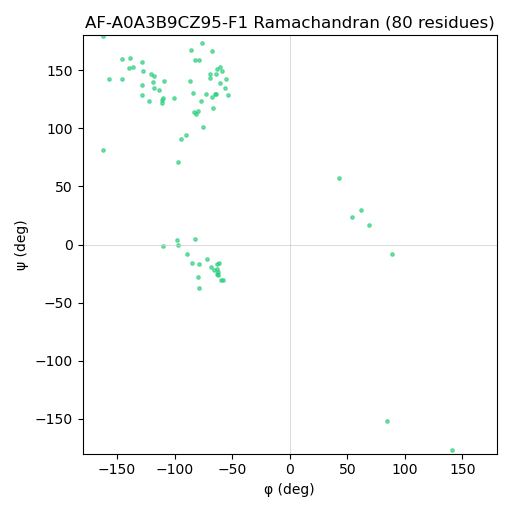ed error: 4.11 Å

pLDDT: m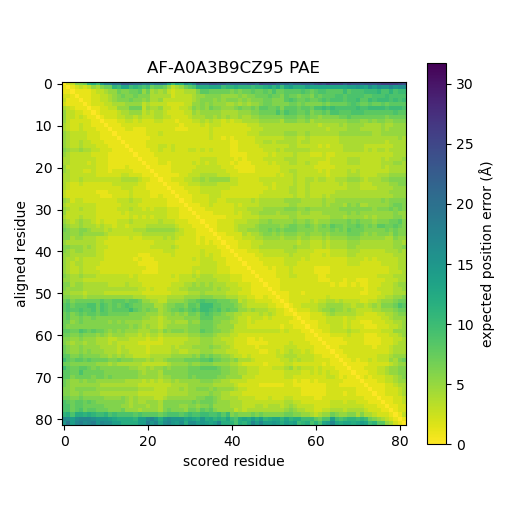ean 94.11, std 4.51, range [69.0, 98.38]

Sequence (82 aa):
ENPEKFGHEVLDELKAGQASIHSDLLLHGSDANHSDRRRCGLTLRYAAAEVQAGMGWNAKGVVARGLDSAGHWGNPPRPEAE